Protein AF-A0A6M3W831-F1 (afdb_monomer_lite)

pLDDT: mean 97.74, std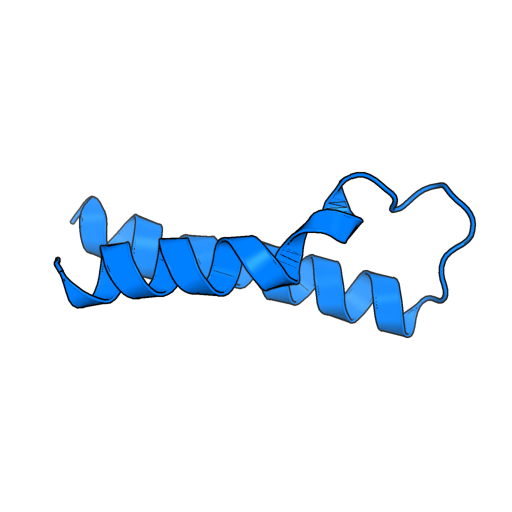 1.27, range [90.56, 98.62]

Sequence (49 aa):
MIYAMLAIGVLGFVVWAHHMFTVGMDVDTRAYFTSATMIIAVPTGIKIF

InterPro domains:
  IPR000883 Cytochrome c oxidase subunit I [PF00115] (1-49)
  IPR000883 Cytochrome c oxidase subunit I [PR01165] (9-24)
  IPR000883 Cytochrome c oxidase subunit I [PR01165] (33-49)
  IPR000883 Cytochrome c oxidase subunit I [PTHR10422] (1-49)
  IPR023616 Cytochrome c oxidase-like, subunit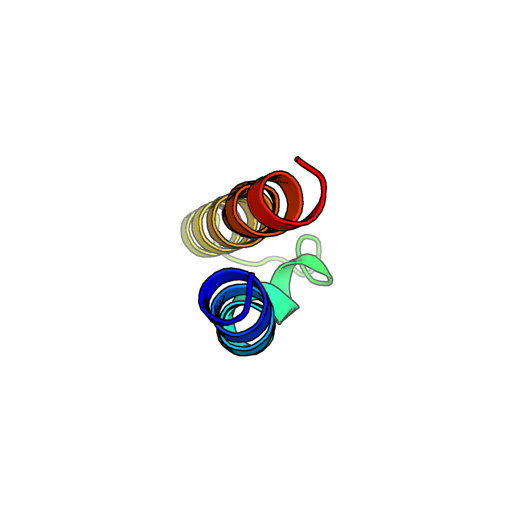 I domain [PS50855] (1-49)
  IPR036927 Cytochrome c oxidase-like, subunit I superfamily [G3DSA:1.20.210.10] (1-49)
  IPR036927 Cytochrome c oxidase-like, subunit I superfamily [SSF81442] (1-49)

Structure (mmCIF, N/CA/C/O backbone):
data_AF-A0A6M3W831-F1
#
_entry.id   AF-A0A6M3W831-F1
#
loop_
_atom_site.group_PDB
_atom_site.id
_atom_site.type_symbol
_atom_site.label_atom_id
_atom_site.label_alt_id
_atom_site.label_comp_id
_atom_site.label_asym_id
_atom_site.label_entity_id
_atom_site.l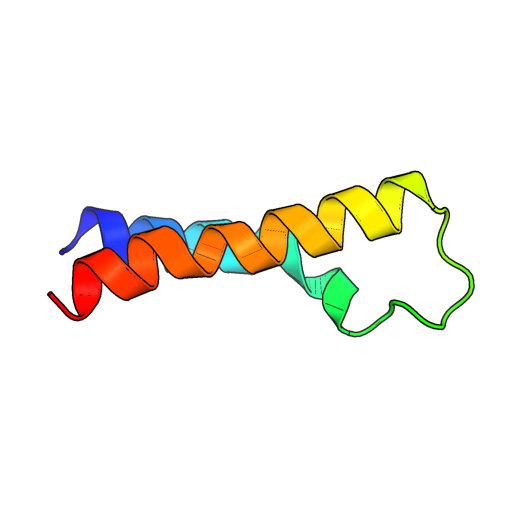abel_seq_id
_atom_site.pdbx_PDB_ins_code
_atom_site.Cartn_x
_atom_site.Cartn_y
_atom_site.Cartn_z
_atom_site.occupancy
_atom_site.B_iso_or_equiv
_atom_site.auth_seq_id
_atom_site.auth_comp_id
_atom_site.auth_asym_id
_atom_site.auth_atom_id
_atom_site.pdbx_PDB_model_num
ATOM 1 N N . MET A 1 1 ? -11.644 -5.648 15.605 1.00 90.56 1 MET A N 1
ATOM 2 C CA . MET A 1 1 ? -10.291 -5.515 16.199 1.00 90.56 1 MET A CA 1
ATOM 3 C C . MET A 1 1 ? -9.323 -6.628 15.804 1.00 90.56 1 MET A C 1
ATOM 5 O O . MET A 1 1 ? -8.387 -6.333 15.075 1.00 90.56 1 MET A O 1
ATOM 9 N N . ILE A 1 2 ? -9.526 -7.893 16.205 1.00 97.50 2 ILE A N 1
ATOM 10 C CA . ILE A 1 2 ? -8.571 -8.991 15.914 1.00 97.50 2 ILE A CA 1
ATOM 11 C C . ILE A 1 2 ? -8.326 -9.173 14.408 1.00 97.50 2 ILE A C 1
ATOM 13 O O . ILE A 1 2 ? -7.177 -9.188 13.979 1.00 97.50 2 ILE A O 1
ATOM 17 N N . TYR A 1 3 ? -9.383 -9.207 13.589 1.00 97.81 3 TYR A N 1
ATOM 18 C CA . TYR A 1 3 ? -9.231 -9.300 12.130 1.00 97.81 3 TYR A CA 1
ATOM 19 C C . TYR A 1 3 ? -8.492 -8.108 11.515 1.00 97.81 3 TYR A C 1
ATOM 21 O O . TYR A 1 3 ? -7.765 -8.288 10.548 1.00 97.81 3 TYR A O 1
ATOM 29 N N . ALA A 1 4 ? -8.618 -6.912 12.095 1.00 97.31 4 ALA A N 1
ATOM 30 C CA . ALA A 1 4 ? -7.895 -5.735 11.625 1.00 97.31 4 ALA A CA 1
ATOM 31 C C . ALA A 1 4 ? -6.391 -5.851 11.932 1.00 97.31 4 ALA A C 1
ATOM 33 O O . ALA A 1 4 ? -5.561 -5.581 11.072 1.00 97.31 4 ALA A O 1
ATOM 34 N N . MET A 1 5 ? -6.035 -6.334 13.127 1.00 98.00 5 MET A N 1
ATOM 35 C CA . MET A 1 5 ? -4.640 -6.592 13.506 1.00 98.00 5 MET A CA 1
ATOM 36 C C . MET A 1 5 ? -4.013 -7.707 12.663 1.00 98.00 5 MET A C 1
ATOM 38 O O . MET A 1 5 ? -2.887 -7.555 12.195 1.00 98.00 5 MET A O 1
ATOM 42 N N . LEU A 1 6 ? -4.754 -8.793 12.418 1.00 98.31 6 LEU A N 1
ATOM 43 C CA . LEU A 1 6 ? -4.319 -9.866 11.521 1.00 98.31 6 LEU A CA 1
ATOM 44 C C . LEU A 1 6 ? -4.147 -9.360 10.085 1.00 98.31 6 LEU A C 1
ATOM 46 O O . LEU A 1 6 ? -3.126 -9.644 9.468 1.00 98.31 6 LEU A O 1
ATOM 50 N N . ALA A 1 7 ? -5.094 -8.568 9.572 1.00 97.69 7 ALA A N 1
ATOM 51 C CA . ALA A 1 7 ? -5.001 -7.981 8.238 1.00 97.69 7 ALA A CA 1
ATOM 52 C C . ALA A 1 7 ? -3.771 -7.073 8.097 1.00 97.69 7 ALA A C 1
ATOM 54 O O . ALA A 1 7 ? -3.049 -7.202 7.116 1.00 97.69 7 ALA A O 1
ATOM 55 N N . ILE A 1 8 ? -3.479 -6.212 9.081 1.00 98.25 8 ILE A N 1
ATOM 56 C CA . ILE A 1 8 ? -2.257 -5.386 9.087 1.00 98.25 8 ILE A CA 1
ATOM 57 C C . ILE A 1 8 ? -1.004 -6.271 9.069 1.00 98.25 8 ILE A C 1
ATOM 59 O O . ILE A 1 8 ? -0.092 -6.014 8.288 1.00 98.25 8 ILE A O 1
ATOM 63 N N . GLY A 1 9 ? -0.968 -7.326 9.891 1.00 97.62 9 GLY A N 1
ATOM 64 C CA . GLY A 1 9 ? 0.159 -8.258 9.942 1.00 97.62 9 GLY A CA 1
ATOM 65 C C . GLY A 1 9 ? 0.409 -8.962 8.608 1.00 97.62 9 GLY A C 1
ATOM 66 O O . GLY A 1 9 ? 1.538 -8.984 8.132 1.00 97.62 9 GLY A O 1
ATOM 67 N N . VAL A 1 10 ? -0.644 -9.484 7.972 1.00 97.94 10 VAL A N 1
ATOM 68 C CA . VAL A 1 10 ? -0.545 -10.157 6.667 1.00 97.94 10 VAL A CA 1
ATOM 69 C C . VAL A 1 10 ? -0.171 -9.171 5.559 1.00 97.94 10 VAL A C 1
ATOM 71 O O . VAL A 1 10 ? 0.744 -9.443 4.784 1.00 97.94 10 VAL A O 1
ATOM 74 N N . LEU A 1 11 ? -0.826 -8.006 5.502 1.00 97.38 11 LEU A N 1
ATOM 75 C CA . LEU A 1 11 ? -0.535 -6.982 4.495 1.00 97.38 11 LEU A CA 1
ATOM 76 C C . LEU A 1 11 ? 0.898 -6.441 4.614 1.00 97.38 11 LEU A C 1
ATOM 78 O O . LEU A 1 11 ? 1.502 -6.097 3.602 1.00 97.38 11 LEU A O 1
ATOM 82 N N . GLY A 1 12 ? 1.480 -6.432 5.817 1.00 97.50 12 GLY A N 1
ATOM 83 C CA . GLY A 1 12 ? 2.874 -6.042 6.043 1.00 97.50 12 GLY A CA 1
ATOM 84 C C . GLY A 1 12 ? 3.887 -6.834 5.206 1.00 97.50 12 GLY A C 1
ATOM 85 O O . GLY A 1 12 ? 4.886 -6.267 4.767 1.00 97.50 12 GLY A O 1
ATOM 86 N N . PHE A 1 13 ? 3.611 -8.107 4.900 1.00 97.75 13 PHE A N 1
ATOM 87 C CA . PHE A 1 13 ? 4.500 -8.943 4.083 1.00 97.75 13 PHE A CA 1
ATOM 88 C C . PHE A 1 13 ? 4.441 -8.631 2.583 1.00 97.75 13 PHE A C 1
ATOM 90 O O . PHE A 1 13 ? 5.331 -9.054 1.852 1.00 97.75 13 PHE A O 1
ATOM 97 N N . VAL A 1 14 ? 3.426 -7.896 2.110 1.00 96.25 14 VAL A N 1
ATOM 98 C CA . VAL A 1 14 ? 3.215 -7.632 0.673 1.00 96.25 14 VAL A CA 1
ATOM 99 C C . VAL A 1 14 ? 3.445 -6.178 0.261 1.00 96.25 14 VAL A C 1
ATOM 101 O O . VAL A 1 14 ? 3.221 -5.842 -0.898 1.00 96.25 14 VAL A O 1
ATOM 104 N N . VAL A 1 15 ? 3.901 -5.311 1.172 1.00 98.44 15 VAL A N 1
ATOM 105 C CA . VAL A 1 15 ? 4.084 -3.870 0.900 1.00 98.44 15 VAL A CA 1
ATOM 106 C C . VAL A 1 15 ? 5.537 -3.392 0.917 1.00 98.44 15 VAL A C 1
ATOM 108 O O . VAL A 1 15 ? 5.784 -2.228 0.632 1.00 98.44 15 VAL A O 1
ATOM 111 N N . TRP A 1 16 ? 6.510 -4.263 1.196 1.00 98.12 16 TRP A N 1
ATOM 112 C CA . TRP A 1 16 ? 7.910 -3.881 1.446 1.00 98.12 16 TRP A CA 1
ATOM 113 C C . TRP A 1 16 ? 8.533 -2.963 0.376 1.00 98.12 16 TRP A C 1
ATOM 115 O O . TRP A 1 16 ? 9.307 -2.060 0.704 1.00 98.12 16 TRP A O 1
ATOM 125 N N . ALA A 1 17 ? 8.199 -3.165 -0.905 1.00 98.19 17 ALA A N 1
ATOM 126 C CA . ALA A 1 17 ? 8.843 -2.458 -2.008 1.00 98.19 17 ALA A CA 1
ATOM 127 C C . ALA A 1 17 ? 8.457 -0.972 -2.093 1.00 98.19 17 ALA A C 1
ATOM 129 O O . ALA A 1 17 ? 9.057 -0.244 -2.886 1.00 98.19 17 ALA A O 1
ATOM 130 N N . HIS A 1 18 ? 7.539 -0.475 -1.250 1.00 98.56 18 HIS A N 1
ATOM 131 C CA . HIS A 1 18 ? 7.299 0.967 -1.151 1.00 98.56 18 HIS A CA 1
ATOM 132 C C . HIS A 1 18 ? 8.538 1.763 -0.712 1.00 98.56 18 HIS A C 1
ATOM 134 O O . HIS A 1 18 ? 8.634 2.953 -0.997 1.00 98.56 18 HIS A O 1
ATOM 140 N N . HIS A 1 19 ? 9.527 1.120 -0.080 1.00 98.50 19 HIS A N 1
ATOM 141 C CA . HIS A 1 19 ? 10.810 1.751 0.246 1.00 98.50 19 HIS A CA 1
ATOM 142 C C . HIS A 1 19 ? 11.767 1.845 -0.955 1.00 98.50 19 HIS A C 1
ATOM 144 O O . HIS A 1 19 ? 12.794 2.510 -0.871 1.00 98.50 19 HIS A O 1
ATOM 150 N N . MET A 1 20 ? 11.443 1.192 -2.074 1.00 98.44 20 MET A N 1
ATOM 151 C CA . MET A 1 20 ? 12.322 1.018 -3.233 1.00 98.44 20 MET A CA 1
ATOM 152 C C . MET A 1 20 ? 11.807 1.741 -4.486 1.00 98.44 20 MET A C 1
ATOM 154 O O . MET A 1 20 ? 12.286 1.484 -5.585 1.00 98.44 20 MET A O 1
ATOM 158 N N . PHE A 1 21 ? 10.836 2.654 -4.379 1.00 98.06 21 PHE A N 1
ATOM 159 C CA . PHE A 1 21 ? 10.176 3.236 -5.558 1.00 98.06 21 PHE A CA 1
ATOM 160 C C . PHE A 1 21 ? 11.091 3.976 -6.547 1.00 98.06 21 PHE A C 1
ATOM 162 O O . PHE A 1 21 ? 10.709 4.157 -7.702 1.00 98.06 21 PHE A O 1
ATOM 169 N N . THR A 1 22 ? 12.288 4.382 -6.130 1.00 97.88 22 THR A N 1
ATOM 170 C CA . THR A 1 22 ? 13.243 5.136 -6.952 1.00 97.88 22 THR A CA 1
ATOM 171 C C . THR A 1 22 ? 14.322 4.273 -7.612 1.00 97.88 22 THR A C 1
ATOM 173 O O . THR A 1 22 ? 15.163 4.814 -8.322 1.00 97.88 22 THR A O 1
ATOM 176 N N . VAL A 1 23 ? 14.300 2.944 -7.448 1.00 97.88 23 VAL A N 1
ATOM 177 C CA . VAL A 1 23 ? 15.346 2.043 -7.985 1.00 97.88 23 VAL A CA 1
ATOM 178 C C . VAL A 1 23 ? 15.134 1.621 -9.449 1.00 97.88 23 VAL A C 1
ATOM 180 O O . VAL A 1 23 ? 15.776 0.689 -9.919 1.00 97.88 23 VAL A O 1
ATOM 183 N N . GLY A 1 24 ? 14.233 2.285 -10.181 1.00 97.38 24 GLY A N 1
ATOM 184 C CA . GLY A 1 24 ? 13.938 1.959 -11.585 1.00 97.38 24 GLY A CA 1
ATOM 185 C C . GLY A 1 24 ? 12.933 0.816 -11.780 1.00 97.38 24 GLY A C 1
ATOM 186 O O . GLY A 1 24 ? 12.975 0.122 -12.789 1.00 97.38 24 GLY A O 1
ATOM 187 N N . MET A 1 25 ? 12.035 0.609 -10.814 1.00 97.69 25 MET A N 1
ATOM 188 C CA . MET A 1 25 ? 10.963 -0.389 -10.886 1.00 97.69 25 MET A CA 1
ATOM 189 C C . MET A 1 25 ? 9.899 -0.028 -11.941 1.00 97.69 25 MET A C 1
ATOM 191 O O . MET A 1 25 ? 9.571 1.150 -12.105 1.00 97.69 25 MET A O 1
ATOM 195 N N . ASP A 1 26 ? 9.333 -1.045 -12.605 1.00 98.25 26 ASP A N 1
ATOM 196 C CA . ASP A 1 26 ? 8.238 -0.898 -13.576 1.00 98.25 26 ASP A CA 1
ATOM 197 C C . ASP A 1 26 ? 7.042 -0.118 -12.981 1.00 98.25 26 ASP A C 1
ATOM 199 O O . ASP A 1 26 ? 6.756 -0.190 -11.776 1.00 98.25 26 ASP A O 1
ATOM 203 N N . VAL A 1 27 ? 6.346 0.644 -13.829 1.00 97.94 27 VAL A N 1
ATOM 204 C CA . VAL A 1 27 ? 5.177 1.452 -13.465 1.00 97.94 27 VAL A CA 1
ATOM 205 C C . VAL A 1 27 ? 4.053 0.631 -12.830 1.00 97.94 27 VAL A C 1
ATOM 207 O O . VAL A 1 27 ? 3.510 1.066 -11.814 1.00 97.94 27 VAL A O 1
ATOM 210 N N . ASP A 1 28 ? 3.756 -0.564 -13.338 1.00 98.62 28 ASP A N 1
ATOM 211 C CA . ASP A 1 28 ? 2.679 -1.418 -12.830 1.00 98.62 28 ASP A CA 1
ATOM 212 C C . ASP A 1 28 ? 3.026 -1.950 -11.444 1.00 98.62 28 ASP A C 1
ATOM 214 O O . ASP A 1 28 ? 2.194 -1.983 -10.536 1.00 98.62 28 ASP A O 1
ATOM 218 N N . THR A 1 29 ? 4.302 -2.277 -11.237 1.00 97.94 29 THR A N 1
ATOM 219 C CA . THR A 1 29 ? 4.785 -2.725 -9.930 1.00 97.94 29 THR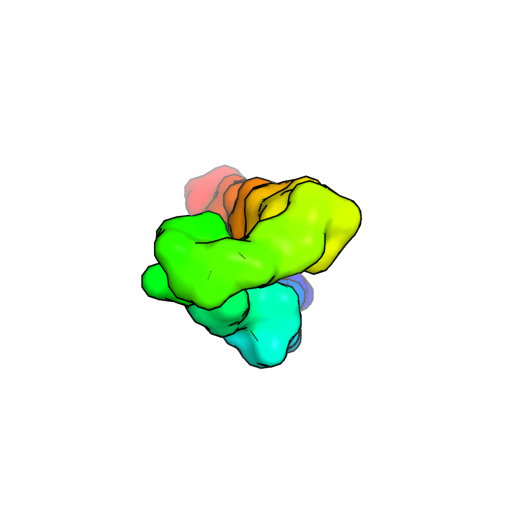 A CA 1
ATOM 220 C C . THR A 1 29 ? 4.707 -1.574 -8.920 1.00 97.94 29 THR A C 1
ATOM 222 O O . THR A 1 29 ? 4.240 -1.754 -7.796 1.00 97.94 29 THR A O 1
ATOM 225 N N . ARG A 1 30 ? 5.063 -0.345 -9.317 1.00 98.12 30 ARG A N 1
ATOM 226 C CA . ARG A 1 30 ? 4.896 0.847 -8.466 1.00 98.12 30 ARG A CA 1
ATOM 227 C C . ARG A 1 30 ? 3.433 1.127 -8.144 1.00 98.12 30 ARG A C 1
ATOM 229 O O . ARG A 1 30 ? 3.125 1.420 -6.988 1.00 98.12 30 ARG A O 1
ATOM 236 N N . ALA A 1 31 ? 2.544 1.030 -9.128 1.00 98.50 31 ALA A N 1
ATOM 237 C CA . ALA A 1 31 ? 1.110 1.223 -8.941 1.00 98.50 31 ALA A CA 1
ATOM 238 C C . ALA A 1 31 ? 0.532 0.180 -7.969 1.00 98.50 31 ALA A C 1
ATOM 240 O O . ALA A 1 31 ? -0.192 0.537 -7.032 1.00 98.50 31 ALA A O 1
ATOM 241 N N . TYR A 1 32 ? 0.929 -1.088 -8.118 1.00 98.38 32 TYR A N 1
ATOM 242 C CA . TYR A 1 32 ? 0.573 -2.161 -7.192 1.00 98.38 32 TYR A CA 1
ATOM 243 C C . TYR A 1 32 ? 1.025 -1.847 -5.761 1.00 98.38 32 TYR A C 1
ATOM 245 O O . TYR A 1 32 ? 0.199 -1.770 -4.859 1.00 98.38 32 TYR A O 1
ATOM 253 N N . PHE A 1 33 ? 2.313 -1.587 -5.531 1.00 98.56 33 PHE A N 1
ATOM 254 C CA . PHE A 1 33 ? 2.813 -1.345 -4.171 1.00 98.56 33 PHE A C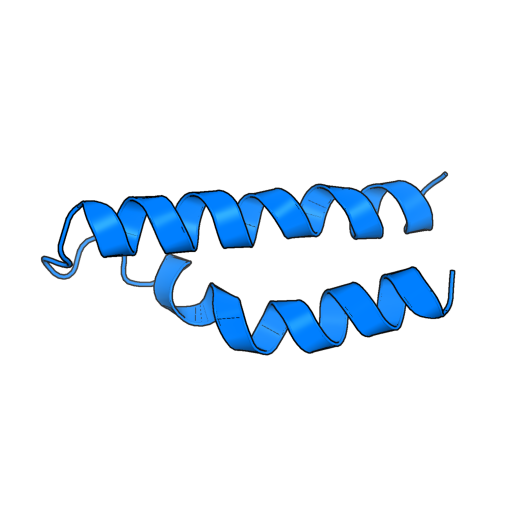A 1
ATOM 255 C C . PHE A 1 33 ? 2.288 -0.040 -3.558 1.00 98.56 33 PHE A C 1
ATOM 257 O O . PHE A 1 33 ? 2.117 0.039 -2.340 1.00 98.56 33 PHE A O 1
ATOM 264 N N . THR A 1 34 ? 1.985 0.969 -4.380 1.00 98.44 34 THR A N 1
ATOM 265 C CA . THR A 1 34 ? 1.333 2.205 -3.924 1.00 98.44 34 THR A CA 1
ATOM 266 C C . THR A 1 34 ? -0.067 1.899 -3.398 1.00 98.44 34 THR A C 1
ATOM 268 O O . THR A 1 34 ? -0.382 2.226 -2.254 1.00 98.44 34 THR A O 1
ATOM 271 N N . SER A 1 35 ? -0.887 1.211 -4.195 1.00 98.19 35 SER A N 1
ATOM 272 C CA . SER A 1 35 ? -2.253 0.848 -3.804 1.00 98.19 35 SER A CA 1
ATOM 273 C C . SER A 1 35 ? -2.280 -0.137 -2.629 1.00 98.19 35 SER A C 1
ATOM 275 O O . SER A 1 35 ? -2.996 0.101 -1.657 1.00 98.19 35 SER A O 1
ATOM 277 N N . ALA A 1 36 ? -1.440 -1.175 -2.646 1.00 98.06 36 ALA A N 1
ATOM 278 C CA . ALA A 1 36 ? -1.315 -2.146 -1.559 1.00 98.06 36 ALA A CA 1
ATOM 279 C C . ALA A 1 36 ? -0.952 -1.480 -0.220 1.00 98.06 36 ALA A C 1
ATOM 281 O O . ALA A 1 36 ? -1.530 -1.812 0.815 1.00 98.06 36 ALA A O 1
ATOM 282 N N . THR A 1 37 ? -0.052 -0.490 -0.232 1.00 98.44 37 THR A N 1
ATOM 283 C CA . THR A 1 37 ? 0.313 0.258 0.982 1.00 98.44 37 THR A CA 1
ATOM 284 C C . THR A 1 37 ? -0.843 1.126 1.480 1.00 98.44 37 THR A C 1
ATOM 286 O O . THR A 1 37 ? -1.115 1.154 2.678 1.00 98.44 37 THR A O 1
ATOM 289 N N . MET A 1 38 ? -1.574 1.793 0.580 1.00 98.50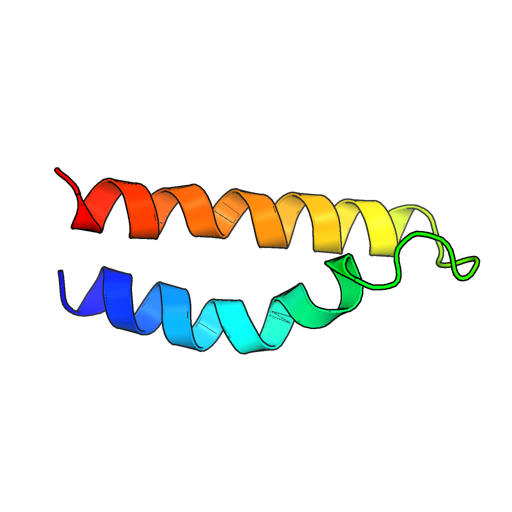 38 MET A N 1
ATOM 290 C CA . MET A 1 38 ? -2.739 2.606 0.957 1.00 98.50 38 MET A CA 1
ATOM 291 C C . MET A 1 38 ? -3.865 1.767 1.576 1.00 98.50 38 MET A C 1
ATOM 293 O O . MET A 1 38 ? -4.524 2.230 2.506 1.00 98.50 38 MET A O 1
ATOM 297 N N . ILE A 1 39 ? -4.057 0.519 1.134 1.00 98.06 39 ILE A N 1
ATOM 298 C CA . ILE A 1 39 ? -5.078 -0.391 1.682 1.00 98.06 39 ILE A CA 1
ATOM 299 C C . ILE A 1 39 ? -4.887 -0.638 3.188 1.00 98.06 39 ILE A C 1
ATOM 301 O O . ILE A 1 39 ? -5.878 -0.813 3.897 1.00 98.06 39 ILE A O 1
ATOM 305 N N . ILE A 1 40 ? -3.659 -0.564 3.720 1.00 98.06 40 ILE A N 1
ATOM 306 C CA . ILE A 1 40 ? -3.382 -0.706 5.164 1.00 98.06 40 ILE A CA 1
ATOM 307 C C . ILE A 1 40 ? -4.091 0.378 6.001 1.00 98.06 40 ILE A C 1
ATOM 309 O O . ILE A 1 40 ? -4.400 0.152 7.178 1.00 98.06 40 ILE A O 1
ATOM 313 N N . ALA A 1 41 ? -4.426 1.529 5.409 1.00 98.19 41 ALA A N 1
ATOM 314 C CA . ALA A 1 41 ? -5.180 2.577 6.091 1.00 98.19 41 ALA A CA 1
ATOM 315 C C . ALA A 1 41 ? -6.577 2.105 6.539 1.00 98.19 41 ALA A C 1
ATOM 317 O O . ALA A 1 41 ? -7.058 2.551 7.578 1.00 98.19 41 ALA A O 1
ATOM 318 N N . VAL A 1 42 ? -7.202 1.156 5.829 1.00 98.31 42 VAL A N 1
ATOM 319 C CA . VAL A 1 42 ? -8.542 0.638 6.156 1.00 98.31 42 VAL A CA 1
ATOM 320 C C . VAL A 1 42 ? -8.565 -0.134 7.486 1.00 98.31 42 VAL A C 1
ATOM 322 O O . VAL A 1 42 ? -9.258 0.308 8.405 1.00 98.31 42 VAL A O 1
ATOM 325 N N . PRO A 1 43 ? -7.811 -1.241 7.676 1.00 98.38 43 PRO A N 1
ATOM 326 C CA . PRO A 1 43 ? -7.784 -1.937 8.961 1.00 98.38 43 PRO A CA 1
ATOM 327 C C . PRO A 1 43 ? -7.170 -1.082 10.076 1.00 98.38 43 PRO A C 1
ATOM 329 O O . PRO A 1 43 ? -7.526 -1.256 11.240 1.00 98.38 43 PRO A O 1
ATOM 332 N N . THR A 1 44 ? -6.295 -0.125 9.745 1.00 98.44 44 THR A N 1
ATOM 333 C CA . THR A 1 44 ? -5.804 0.853 10.725 1.00 98.44 44 THR A CA 1
ATOM 334 C C . THR A 1 44 ? -6.935 1.751 11.221 1.00 98.44 44 THR A C 1
ATOM 336 O O . THR A 1 44 ? -7.086 1.897 12.430 1.00 98.44 44 THR A O 1
ATOM 339 N N . GLY A 1 45 ? -7.772 2.281 10.325 1.00 98.00 45 GLY A N 1
ATOM 340 C CA . GLY A 1 45 ? -8.957 3.063 10.683 1.00 98.00 45 GLY A CA 1
ATOM 341 C C . GLY A 1 45 ? -9.933 2.272 11.555 1.00 98.00 45 GLY A C 1
ATOM 342 O O . GLY A 1 45 ? -10.309 2.749 12.618 1.00 98.00 45 GLY A O 1
ATOM 343 N N . ILE A 1 46 ? -10.237 1.022 11.183 1.00 98.00 46 ILE A N 1
ATOM 344 C CA . ILE A 1 46 ? -11.093 0.106 11.971 1.00 98.00 46 ILE A CA 1
ATOM 345 C C . ILE A 1 46 ? -10.541 -0.140 13.385 1.00 98.00 46 ILE A C 1
ATOM 347 O O . ILE A 1 46 ? -11.277 -0.526 14.283 1.00 98.00 46 ILE A O 1
ATOM 351 N N . LYS A 1 47 ? -9.230 0.001 13.592 1.00 95.56 47 LYS A N 1
ATOM 352 C CA . LYS A 1 47 ? -8.619 -0.165 14.913 1.00 95.56 47 LYS A CA 1
ATOM 353 C C . LYS A 1 47 ? -8.759 1.087 15.787 1.00 95.56 47 LYS A C 1
ATOM 355 O O . LYS A 1 47 ? -8.689 0.981 17.006 1.00 95.56 47 LYS A O 1
ATOM 360 N N . ILE A 1 48 ? -8.849 2.265 15.177 1.00 96.88 48 ILE A N 1
ATOM 361 C CA . ILE A 1 48 ? -8.892 3.544 15.894 1.00 96.88 48 ILE A CA 1
ATOM 362 C C . ILE A 1 48 ? -10.326 3.928 16.283 1.00 96.88 48 ILE A C 1
ATOM 364 O O . ILE A 1 48 ? -10.502 4.541 17.335 1.00 96.88 48 ILE A O 1
ATOM 368 N N . PHE A 1 49 ? -11.315 3.568 15.461 1.00 94.62 49 PHE A N 1
ATOM 369 C CA . PHE A 1 49 ? -12.743 3.839 15.675 1.00 94.62 49 PHE A CA 1
ATOM 370 C C . PHE A 1 49 ? -13.489 2.596 16.161 1.00 94.62 49 PHE A C 1
ATOM 372 O O . PHE A 1 49 ? -14.385 2.756 17.017 1.00 94.62 49 PHE A O 1
#

Secondary structure (DSSP, 8-state):
-HHHHHHHHHHHTT-GGGGGTTS---HHHHHHHHHHHHHTHHHHHHHH-

Foldseek 3Di:
DVVLVVVLVVLVVVQVCVVVLPVPDDPVVNVVNVVSVVVNVVSVVVVVD

Radius of gyration: 12.25 Å; chains: 1; bounding box: 28×15×30 Å

Organism: Hydrophis platurus (NCBI:txid8688)